Protein AF-A0A382PIG9-F1 (afdb_monomer)

Sequence (101 aa):
NMDGHQWRRHLNQVGSDMIDVEQFGGGEYIQAFVNAGGTYSNPGTYLWLNARTPYQQAGQWGYFKVLPGGDRSILPLGGAAPKPGKTASKGAGDDVLSMNK

Radius of gyration: 17.1 Å; Cα contacts (8 Å, |Δi|>4): 122; chains: 1; bounding box: 35×40×51 Å

pLDDT: mean 82.97, std 17.98, range [36.78, 98.0]

Solvent-accessible surface area (backbone atoms only — not comparable to full-atom values): 6547 Å² total; per-residue (Å²): 58,37,54,74,34,51,22,46,73,45,78,94,48,85,91,40,60,73,36,44,60,81,90,78,58,99,90,57,84,88,80,74,69,66,56,75,37,18,92,79,53,44,57,41,80,27,55,30,37,47,84,49,65,73,45,40,78,72,57,44,55,51,75,52,72,32,69,51,69,61,57,70,85,81,67,51,82,90,75,48,75,75,69,95,66,89,56,54,52,82,64,95,66,73,89,64,74,80,78,74,131

Mean predicted aligned error: 9.28 Å

Foldseek 3Di:
DKFQWWFFPDPPDPPGDTDPDDDDDPVDDDDGDTQCNHPVNDFDWIKDADPDVVRVVVPRIDTDGRDPFQDDPDDDPPPPDPDPDDTSHPDPPPPCPDPDD

Secondary structure (DSSP, 8-state):
-BTT--EESSTT-TTPPEES-----TT--------TTGGGT--EEEEEE-SSHHHHHTT-EEEEEEPPTT----PPGGGPPPPS---S---TTTT------

Organism: NCBI:txid408172

Structure (mmCIF, N/CA/C/O backbone):
data_AF-A0A382PIG9-F1
#
_entry.id   AF-A0A382PIG9-F1
#
loop_
_atom_site.group_PDB
_atom_site.id
_atom_site.type_symbol
_atom_site.label_atom_id
_atom_site.label_alt_id
_atom_site.label_comp_id
_atom_site.label_asym_id
_atom_site.label_entity_id
_atom_site.label_seq_id
_atom_site.pdbx_PDB_ins_code
_atom_site.Cartn_x
_atom_site.Cartn_y
_atom_site.Cartn_z
_atom_site.occupancy
_atom_site.B_iso_or_equiv
_atom_site.auth_seq_id
_atom_site.auth_comp_id
_atom_site.auth_asym_id
_atom_site.auth_atom_id
_atom_site.pdbx_PDB_model_num
ATOM 1 N N . ASN A 1 1 ? 4.156 2.082 -4.935 1.00 94.19 1 ASN A N 1
ATOM 2 C CA . ASN A 1 1 ? 3.216 3.174 -4.644 1.00 94.19 1 ASN A CA 1
ATOM 3 C C . ASN A 1 1 ? 2.106 2.616 -3.767 1.00 94.19 1 ASN A C 1
ATOM 5 O O . ASN A 1 1 ? 1.726 1.462 -3.970 1.00 94.19 1 ASN A O 1
ATOM 9 N N . MET A 1 2 ? 1.663 3.387 -2.777 1.00 95.44 2 MET A N 1
ATOM 10 C CA . MET A 1 2 ? 0.563 3.032 -1.882 1.00 95.44 2 MET A CA 1
ATOM 11 C C . MET A 1 2 ? -0.451 4.174 -1.867 1.00 95.44 2 MET A C 1
ATOM 13 O O . MET A 1 2 ? -0.190 5.235 -1.307 1.00 95.44 2 MET A O 1
ATOM 17 N N . ASP A 1 3 ? -1.595 3.956 -2.502 1.00 95.56 3 ASP A N 1
ATOM 18 C CA . ASP A 1 3 ? -2.610 4.986 -2.683 1.00 95.56 3 ASP A CA 1
ATOM 19 C C . ASP A 1 3 ? -3.092 5.559 -1.342 1.00 95.56 3 ASP A C 1
ATOM 21 O O . ASP A 1 3 ? -3.279 4.834 -0.360 1.00 95.56 3 ASP A O 1
ATOM 25 N N . GLY A 1 4 ? -3.251 6.880 -1.290 1.00 95.25 4 GLY A N 1
ATOM 26 C CA . GLY A 1 4 ? -3.668 7.629 -0.104 1.00 95.25 4 GLY A CA 1
ATOM 27 C C . GLY A 1 4 ? -2.705 7.603 1.094 1.00 95.25 4 GLY A C 1
ATOM 28 O O . GLY A 1 4 ? -2.979 8.290 2.077 1.00 95.25 4 GLY A O 1
ATOM 29 N N . HIS A 1 5 ? -1.597 6.853 1.049 1.00 96.81 5 HIS A N 1
ATOM 30 C CA . HIS A 1 5 ? -0.661 6.701 2.166 1.00 96.81 5 HIS A CA 1
ATOM 31 C C . HIS A 1 5 ? 0.689 7.325 1.834 1.00 96.81 5 HIS A C 1
ATOM 33 O O . HIS A 1 5 ? 1.239 7.119 0.758 1.00 96.81 5 HIS A O 1
ATOM 39 N N . GLN A 1 6 ? 1.254 8.044 2.800 1.00 95.38 6 GLN A N 1
ATOM 40 C CA . GLN A 1 6 ? 2.594 8.603 2.695 1.00 95.38 6 GLN A CA 1
ATOM 41 C C . GLN A 1 6 ? 3.441 8.193 3.895 1.00 95.38 6 GLN A C 1
ATOM 43 O O . GLN A 1 6 ? 2.926 7.997 4.999 1.00 95.38 6 GLN A O 1
ATOM 48 N N . TRP A 1 7 ? 4.747 8.114 3.678 1.00 94.00 7 TRP A N 1
ATOM 49 C CA . TRP A 1 7 ? 5.756 7.899 4.708 1.00 94.00 7 TRP A CA 1
ATOM 50 C C . TRP A 1 7 ? 6.933 8.848 4.496 1.00 94.00 7 TRP A C 1
ATOM 52 O O . TRP A 1 7 ? 7.117 9.414 3.421 1.00 94.00 7 TRP A O 1
ATOM 62 N N . ARG A 1 8 ? 7.749 9.030 5.534 1.00 93.69 8 ARG A N 1
ATOM 63 C CA . ARG A 1 8 ? 8.986 9.810 5.425 1.00 93.69 8 ARG A CA 1
ATOM 64 C C . ARG A 1 8 ? 10.007 9.046 4.592 1.00 93.69 8 ARG A C 1
ATOM 66 O O . ARG A 1 8 ? 10.287 7.893 4.916 1.00 93.69 8 ARG A O 1
ATOM 73 N N . ARG A 1 9 ? 10.613 9.696 3.595 1.00 92.94 9 ARG A N 1
ATOM 74 C CA . ARG A 1 9 ? 11.726 9.125 2.815 1.00 92.94 9 ARG A CA 1
ATOM 75 C C . ARG A 1 9 ? 12.885 8.689 3.713 1.00 92.94 9 ARG A C 1
ATOM 77 O O . ARG A 1 9 ? 13.384 7.577 3.584 1.00 92.94 9 ARG A O 1
ATOM 84 N N . HIS A 1 10 ? 13.292 9.556 4.636 1.00 91.88 10 HIS A N 1
ATOM 85 C CA . HIS A 1 10 ? 14.321 9.249 5.621 1.00 91.88 10 HIS A CA 1
ATOM 86 C C . HIS A 1 10 ? 13.670 8.905 6.956 1.00 91.88 10 HIS A C 1
ATOM 88 O O . HIS A 1 10 ? 13.026 9.739 7.603 1.00 91.88 10 HIS A O 1
ATOM 94 N N . LEU A 1 11 ? 13.838 7.648 7.365 1.00 87.00 11 LEU A N 1
ATOM 95 C CA . LEU A 1 11 ? 13.240 7.128 8.584 1.00 87.00 11 LEU A CA 1
ATOM 96 C C . LEU A 1 11 ? 13.709 7.940 9.801 1.00 87.00 11 LEU A C 1
ATOM 98 O O . LEU A 1 11 ? 14.897 8.199 9.965 1.00 87.00 11 LEU A O 1
ATOM 102 N N . ASN A 1 12 ? 12.768 8.342 10.657 1.00 86.00 12 ASN A N 1
ATOM 103 C CA . ASN A 1 12 ? 12.995 9.116 11.888 1.00 86.00 12 ASN A CA 1
ATOM 104 C C . ASN A 1 12 ? 13.591 10.528 11.721 1.00 86.00 12 ASN A C 1
ATOM 106 O O . ASN A 1 12 ? 13.752 11.228 12.719 1.00 86.00 12 ASN A O 1
ATOM 110 N N . GLN A 1 13 ? 13.832 11.007 10.498 1.00 91.44 13 GLN A N 1
ATOM 111 C CA . GLN A 1 13 ? 14.264 12.386 10.274 1.00 91.44 13 GLN A CA 1
ATOM 112 C C . GLN A 1 13 ? 13.059 13.337 10.289 1.00 91.44 13 GLN A C 1
ATOM 114 O O . GLN A 1 13 ? 12.137 13.232 9.475 1.00 91.44 13 GLN A O 1
ATOM 119 N N . VAL A 1 14 ? 13.057 14.288 11.225 1.00 90.50 14 VAL A N 1
ATOM 120 C CA . VAL A 1 14 ? 12.047 15.354 11.285 1.00 90.50 14 VAL A CA 1
ATOM 121 C C . VAL A 1 14 ? 12.192 16.257 10.059 1.00 90.50 14 VAL A C 1
ATOM 123 O O . VAL A 1 14 ? 13.302 16.622 9.685 1.00 90.50 14 VAL A O 1
ATOM 126 N N . GLY A 1 15 ? 11.072 16.597 9.418 1.00 91.88 15 GLY A N 1
ATOM 127 C CA . GLY A 1 15 ? 11.065 17.428 8.210 1.00 91.88 15 GLY A CA 1
ATOM 128 C C . GLY A 1 15 ? 11.516 16.714 6.932 1.00 91.88 15 GLY A C 1
ATOM 129 O O . GLY A 1 15 ? 11.681 17.375 5.916 1.00 91.88 15 GLY A O 1
ATOM 130 N N . SER A 1 16 ? 11.715 15.388 6.961 1.00 94.38 16 SER A N 1
ATOM 131 C CA . SER A 1 16 ? 11.916 14.603 5.737 1.00 94.38 16 SER A CA 1
ATOM 132 C C . SER A 1 16 ? 10.720 14.740 4.798 1.00 94.38 16 SER A C 1
ATOM 134 O O . SER A 1 16 ? 9.574 14.759 5.253 1.00 94.38 16 SER A O 1
ATOM 136 N N . ASP A 1 17 ? 11.002 14.698 3.495 1.00 95.19 17 ASP A N 1
ATOM 137 C CA . ASP A 1 17 ? 9.982 14.584 2.460 1.00 95.19 17 ASP A CA 1
ATOM 138 C C . ASP A 1 17 ? 9.042 13.413 2.751 1.00 95.19 17 ASP A C 1
ATOM 140 O O . ASP A 1 17 ? 9.481 12.320 3.140 1.00 95.19 17 ASP A O 1
ATOM 144 N N . MET A 1 18 ? 7.753 13.666 2.544 1.00 95.12 18 MET A N 1
ATOM 145 C CA . MET A 1 18 ? 6.706 12.656 2.573 1.00 95.12 18 MET A CA 1
ATOM 146 C C . MET A 1 18 ? 6.504 12.125 1.156 1.00 95.12 18 MET A C 1
ATOM 148 O O . MET A 1 18 ? 6.282 12.897 0.224 1.00 95.12 18 MET A O 1
ATOM 152 N N . ILE A 1 19 ? 6.584 10.810 1.000 1.00 95.56 19 ILE A N 1
ATOM 153 C CA . ILE A 1 19 ? 6.495 10.112 -0.282 1.00 95.56 19 ILE A CA 1
ATOM 154 C C . ILE A 1 19 ? 5.478 8.976 -0.190 1.00 95.56 19 ILE A C 1
ATOM 156 O O . ILE A 1 19 ? 5.250 8.426 0.884 1.00 95.56 19 ILE A O 1
ATOM 160 N N . ASP A 1 20 ? 4.878 8.613 -1.319 1.00 95.12 20 ASP A N 1
ATOM 161 C CA . ASP A 1 20 ? 3.961 7.468 -1.453 1.00 95.12 20 ASP A CA 1
ATOM 162 C C . ASP A 1 20 ? 4.540 6.349 -2.339 1.00 95.12 20 ASP A C 1
ATOM 164 O O . ASP A 1 20 ? 3.910 5.313 -2.580 1.00 95.12 20 ASP A O 1
ATOM 168 N N . VAL A 1 21 ? 5.754 6.557 -2.853 1.00 95.19 21 VAL A N 1
ATOM 169 C CA . VAL A 1 21 ? 6.469 5.673 -3.763 1.00 95.19 21 VAL A CA 1
ATOM 170 C C . VAL A 1 21 ? 7.965 5.839 -3.545 1.00 95.19 21 VAL A C 1
ATOM 172 O O . VAL A 1 21 ? 8.463 6.951 -3.432 1.00 95.19 21 VAL A O 1
ATOM 175 N N . GLU A 1 22 ? 8.683 4.723 -3.519 1.00 94.88 22 GLU A N 1
ATOM 176 C CA . GLU A 1 22 ? 10.137 4.702 -3.418 1.00 94.88 22 GLU A CA 1
ATOM 177 C C . GLU A 1 22 ? 10.656 3.565 -4.304 1.00 94.88 22 GLU A C 1
ATOM 179 O O . GLU A 1 22 ? 10.026 2.504 -4.414 1.00 94.88 22 GLU A O 1
ATOM 184 N N . GLN A 1 23 ? 11.771 3.807 -4.985 1.00 93.06 23 GLN A N 1
ATOM 185 C CA . GLN A 1 23 ? 12.464 2.793 -5.769 1.00 93.06 23 GLN A CA 1
ATOM 186 C C . GLN A 1 23 ? 13.450 2.046 -4.872 1.00 93.06 23 GLN A C 1
ATOM 188 O O . GLN A 1 23 ? 14.143 2.658 -4.074 1.00 93.06 23 GLN A O 1
ATOM 193 N N . PHE A 1 24 ? 13.564 0.736 -5.071 1.00 91.81 24 PHE A N 1
ATOM 194 C CA . PHE A 1 24 ? 14.595 -0.091 -4.453 1.00 91.81 24 PHE A CA 1
ATOM 195 C C . PHE A 1 24 ? 15.065 -1.171 -5.440 1.00 91.81 24 PHE A C 1
ATOM 197 O O . PHE A 1 24 ? 14.341 -1.527 -6.380 1.00 91.81 24 PHE A O 1
ATOM 204 N N . GLY A 1 25 ? 16.298 -1.639 -5.271 1.00 93.19 25 GLY A N 1
ATOM 205 C CA . GLY A 1 25 ? 16.956 -2.673 -6.066 1.00 93.19 25 GLY A CA 1
ATOM 206 C C . GLY A 1 25 ? 16.936 -4.063 -5.418 1.00 93.19 25 GLY A C 1
ATOM 207 O O . GLY A 1 25 ? 16.414 -4.264 -4.328 1.00 93.19 25 GLY A O 1
ATOM 208 N N . GLY A 1 26 ? 17.538 -5.047 -6.096 1.00 92.62 26 GLY A N 1
ATOM 209 C CA . GLY A 1 26 ? 17.444 -6.473 -5.732 1.00 92.62 26 GLY A CA 1
ATOM 210 C C . GLY A 1 26 ? 18.102 -6.896 -4.409 1.00 92.62 26 GLY A C 1
ATOM 211 O O . GLY A 1 26 ? 17.885 -8.021 -3.976 1.00 92.62 26 GLY A O 1
ATOM 212 N N . GLY A 1 27 ? 18.886 -6.024 -3.771 1.00 95.94 27 GLY A N 1
ATOM 213 C CA . GLY A 1 27 ? 19.470 -6.250 -2.440 1.00 95.94 27 GLY A CA 1
ATOM 214 C C . GLY A 1 27 ? 18.979 -5.265 -1.379 1.00 95.94 27 GLY A C 1
ATOM 215 O O . GLY A 1 27 ? 19.499 -5.249 -0.267 1.00 95.94 27 GLY A O 1
ATOM 216 N N . GLU A 1 28 ? 18.016 -4.418 -1.725 1.00 95.31 28 GLU A N 1
ATOM 217 C CA . GLU A 1 28 ? 17.539 -3.341 -0.869 1.00 95.31 28 GLU A CA 1
ATOM 218 C C . GLU A 1 28 ? 16.167 -3.684 -0.289 1.00 95.31 28 GLU A C 1
ATOM 220 O O . GLU A 1 28 ? 15.405 -4.482 -0.838 1.00 95.31 28 GLU A O 1
ATOM 225 N N . TYR A 1 29 ? 15.838 -3.045 0.827 1.00 90.50 29 TYR A N 1
ATOM 226 C CA . TYR A 1 29 ? 14.500 -3.056 1.396 1.00 90.50 29 TYR A CA 1
ATOM 227 C C . TYR A 1 29 ? 14.119 -1.636 1.797 1.00 90.50 29 TYR A C 1
ATOM 229 O O . TYR A 1 29 ? 14.972 -0.819 2.139 1.00 90.50 29 TYR A O 1
ATOM 237 N N . ILE A 1 30 ? 12.820 -1.354 1.782 1.00 89.50 30 ILE A N 1
ATOM 238 C CA . ILE A 1 30 ? 12.271 -0.108 2.309 1.00 89.50 30 ILE A CA 1
ATOM 239 C C . ILE A 1 30 ? 11.568 -0.430 3.618 1.00 89.50 30 ILE A C 1
ATOM 241 O O . ILE A 1 30 ? 10.845 -1.423 3.722 1.00 89.50 30 ILE A O 1
ATOM 245 N N . GLN A 1 31 ? 11.747 0.439 4.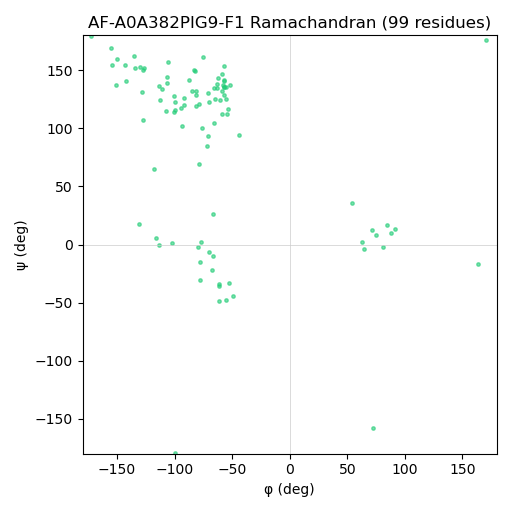605 1.00 90.56 31 GLN A N 1
ATOM 246 C CA . GLN A 1 31 ? 10.919 0.462 5.799 1.00 90.56 31 GLN A CA 1
ATOM 247 C C . GLN A 1 31 ? 10.110 1.757 5.799 1.00 90.56 31 GLN A C 1
ATOM 249 O O . GLN A 1 31 ? 10.670 2.846 5.711 1.00 90.56 31 GLN A O 1
ATOM 254 N N . ALA A 1 32 ? 8.789 1.627 5.882 1.00 91.38 32 ALA A N 1
ATOM 255 C CA . ALA A 1 32 ? 7.856 2.743 5.849 1.00 91.38 32 ALA A CA 1
ATOM 256 C C . ALA A 1 32 ? 6.904 2.657 7.045 1.00 91.38 32 ALA A C 1
ATOM 258 O O . ALA A 1 32 ? 6.309 1.609 7.297 1.00 91.38 32 ALA A O 1
ATOM 259 N N . PHE A 1 33 ? 6.739 3.772 7.757 1.00 91.75 33 PHE A N 1
ATOM 260 C CA . PHE A 1 33 ? 5.674 3.935 8.742 1.00 91.75 33 PHE A CA 1
ATOM 261 C C . PHE A 1 33 ? 4.541 4.736 8.116 1.00 91.75 33 PHE A C 1
ATOM 263 O O . PHE A 1 33 ? 4.753 5.860 7.661 1.00 91.75 33 PHE A O 1
ATOM 270 N N . VAL A 1 34 ? 3.348 4.150 8.108 1.00 92.75 34 VAL A N 1
ATOM 271 C CA . VAL A 1 34 ? 2.132 4.763 7.572 1.00 92.75 34 VAL A CA 1
ATOM 272 C C . VAL A 1 34 ? 1.025 4.716 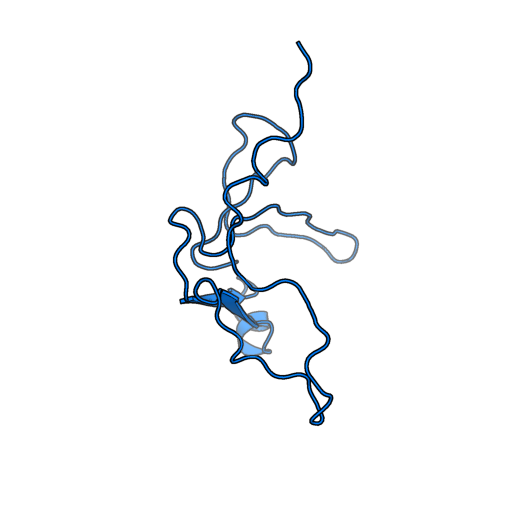8.617 1.00 92.75 34 VAL A C 1
ATOM 274 O O . VAL A 1 34 ? 0.960 3.788 9.424 1.00 92.75 34 VAL A O 1
ATOM 277 N N . ASN A 1 35 ? 0.127 5.695 8.572 1.00 93.25 35 ASN A N 1
ATOM 278 C CA . ASN A 1 35 ? -1.133 5.634 9.305 1.00 93.25 35 ASN A CA 1
ATOM 279 C C . ASN A 1 35 ? -2.157 4.875 8.465 1.00 93.25 35 ASN A C 1
ATOM 281 O O . ASN A 1 35 ? -2.318 5.171 7.281 1.00 93.25 35 ASN A O 1
ATOM 285 N N . ALA A 1 36 ? -2.854 3.910 9.066 1.00 94.19 36 ALA A N 1
ATOM 286 C CA . ALA A 1 36 ? -3.920 3.193 8.378 1.00 94.19 36 ALA A CA 1
ATOM 287 C C . ALA A 1 36 ? -5.023 4.176 7.945 1.00 94.19 36 ALA A C 1
ATOM 289 O O . ALA A 1 36 ? -5.562 4.913 8.769 1.00 94.19 36 ALA A O 1
ATOM 290 N N . GLY A 1 37 ? -5.339 4.189 6.650 1.00 94.81 37 GLY A N 1
ATOM 291 C CA . GLY A 1 37 ? -6.303 5.117 6.052 1.00 94.81 37 GLY A CA 1
ATOM 292 C C . GLY A 1 37 ? -5.685 6.441 5.594 1.00 94.81 37 GLY A C 1
ATOM 293 O O . GLY A 1 37 ? -6.410 7.383 5.259 1.00 94.81 37 GLY A O 1
ATOM 294 N N . GLY A 1 38 ? -4.353 6.526 5.585 1.00 93.50 38 GLY A N 1
ATOM 295 C CA . GLY A 1 38 ? -3.617 7.665 5.059 1.00 93.50 38 GLY A CA 1
ATOM 296 C C . GLY A 1 38 ? -3.693 8.914 5.931 1.00 93.50 38 GLY A C 1
ATOM 297 O O . GLY A 1 38 ? -3.998 8.858 7.124 1.00 93.50 38 GLY A O 1
ATOM 298 N N . THR A 1 39 ? -3.443 10.069 5.313 1.00 87.75 39 THR A N 1
ATOM 299 C CA . THR A 1 39 ? -3.455 11.393 5.967 1.00 87.75 39 THR A CA 1
ATOM 300 C C . THR A 1 39 ? -4.749 11.672 6.731 1.00 87.75 39 THR A C 1
ATOM 302 O O . THR A 1 39 ? -4.721 12.313 7.778 1.00 87.75 39 THR A O 1
ATOM 305 N N . TYR A 1 40 ? -5.877 11.156 6.238 1.00 90.69 40 TYR A N 1
ATOM 306 C CA . TYR A 1 40 ? -7.201 11.392 6.815 1.00 90.69 40 TYR A CA 1
ATOM 307 C C . TYR A 1 40 ? -7.734 10.219 7.650 1.00 90.69 40 TYR A C 1
ATOM 309 O O . TYR A 1 40 ? -8.831 10.318 8.184 1.00 90.69 40 TYR A O 1
ATOM 317 N N . SER A 1 41 ? -6.964 9.132 7.807 1.00 92.69 41 SER A N 1
ATOM 318 C CA . SER A 1 41 ? -7.368 7.937 8.573 1.00 92.69 41 SER A CA 1
ATOM 319 C C . SER A 1 41 ? -8.709 7.333 8.123 1.00 92.69 41 SER A C 1
ATOM 321 O O . SER A 1 41 ? -9.492 6.844 8.939 1.00 92.69 41 SER A O 1
ATOM 323 N N . ASN A 1 42 ? -8.989 7.374 6.818 1.00 94.00 42 ASN A N 1
ATOM 324 C CA . ASN A 1 42 ? -10.252 6.891 6.273 1.00 94.00 42 ASN A CA 1
ATOM 325 C C . ASN A 1 42 ? -10.228 5.360 6.102 1.00 94.00 42 ASN A C 1
ATOM 327 O O . ASN A 1 42 ? -9.290 4.814 5.521 1.00 94.00 42 ASN A O 1
ATOM 331 N N . PRO A 1 43 ? -11.258 4.631 6.560 1.00 94.56 43 PRO A N 1
ATOM 332 C CA . PRO A 1 43 ? -11.454 3.248 6.150 1.00 94.56 43 PRO A CA 1
ATOM 333 C C . PRO A 1 43 ? -11.686 3.160 4.641 1.00 94.56 43 PRO A C 1
ATOM 335 O O . PRO A 1 43 ? -12.361 4.008 4.057 1.00 94.56 43 PRO A O 1
ATOM 338 N N . GLY A 1 44 ? -11.160 2.120 4.001 1.00 94.00 44 GLY A N 1
ATOM 339 C CA . GLY A 1 44 ? -11.242 2.007 2.552 1.00 94.00 44 GLY A CA 1
ATOM 340 C C . GLY A 1 44 ? -10.395 0.891 1.965 1.00 94.00 44 GLY A C 1
ATOM 341 O O . GLY A 1 44 ? -9.660 0.186 2.656 1.00 94.00 44 GLY A O 1
ATOM 342 N N . THR A 1 45 ? -10.528 0.724 0.654 1.00 96.06 45 THR A N 1
ATOM 343 C CA . THR A 1 45 ? -9.677 -0.167 -0.136 1.00 96.06 45 THR A CA 1
ATOM 344 C C . THR A 1 45 ? -8.747 0.695 -0.967 1.00 96.06 45 THR A C 1
ATOM 346 O O . THR A 1 45 ? -9.210 1.422 -1.841 1.00 96.06 45 THR A O 1
ATOM 349 N N . TYR A 1 46 ? -7.455 0.607 -0.681 1.00 97.12 46 TYR A N 1
ATOM 350 C CA . TYR A 1 46 ? -6.416 1.383 -1.343 1.00 97.12 46 TYR A CA 1
ATOM 351 C C . TYR A 1 46 ? -5.625 0.487 -2.282 1.00 97.12 46 TYR A C 1
ATOM 353 O O . TYR A 1 46 ? -5.383 -0.686 -1.979 1.00 97.12 46 TYR A O 1
ATOM 361 N N . LEU A 1 47 ? -5.210 1.031 -3.420 1.00 96.62 47 LEU A N 1
ATOM 362 C CA . LEU A 1 47 ? -4.361 0.306 -4.350 1.00 96.62 47 LEU A CA 1
ATOM 363 C C . LEU A 1 47 ? -2.902 0.380 -3.890 1.00 96.62 47 LEU A C 1
ATOM 365 O O . LEU A 1 47 ? -2.355 1.453 -3.648 1.00 96.62 47 LEU A O 1
ATOM 369 N N . TRP A 1 48 ? -2.252 -0.772 -3.798 1.00 95.75 48 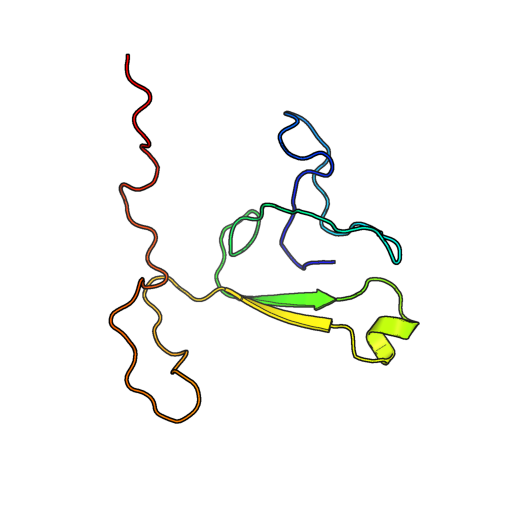TRP A N 1
ATOM 370 C CA . TRP A 1 48 ? -0.803 -0.873 -3.701 1.00 95.75 48 TRP A CA 1
ATOM 371 C C . TRP A 1 48 ? -0.274 -1.474 -4.997 1.00 95.75 48 TRP A C 1
ATOM 373 O O . TRP A 1 48 ? -0.825 -2.453 -5.495 1.00 95.75 48 TRP A O 1
ATOM 383 N N . LEU A 1 49 ? 0.776 -0.889 -5.568 1.00 96.56 49 LEU A N 1
ATOM 384 C CA . LEU A 1 49 ? 1.294 -1.313 -6.868 1.00 96.56 49 LEU A CA 1
ATOM 385 C C . LEU A 1 49 ? 2.777 -1.001 -7.056 1.00 96.56 49 LEU A C 1
ATOM 387 O O . LEU A 1 49 ? 3.318 -0.038 -6.497 1.00 96.56 49 LEU A O 1
ATOM 391 N N . ASN A 1 50 ? 3.434 -1.776 -7.917 1.00 96.25 50 ASN A N 1
ATOM 392 C CA . ASN A 1 50 ? 4.712 -1.390 -8.505 1.00 96.25 50 ASN A CA 1
ATOM 393 C C . ASN A 1 50 ? 4.479 -0.236 -9.491 1.00 96.25 50 ASN A C 1
ATOM 395 O O . ASN A 1 50 ? 3.712 -0.385 -10.425 1.00 96.25 50 ASN A O 1
ATOM 399 N N . ALA A 1 51 ? 5.119 0.924 -9.333 1.00 94.38 51 ALA A N 1
ATOM 400 C CA . ALA A 1 51 ? 4.841 2.087 -10.192 1.00 94.38 51 ALA A CA 1
ATOM 401 C C . ALA A 1 51 ? 5.324 1.929 -11.652 1.00 94.38 51 ALA A C 1
ATOM 403 O O . ALA A 1 51 ? 5.021 2.765 -12.498 1.00 94.38 51 ALA A O 1
ATOM 404 N N . ARG A 1 52 ? 6.046 0.851 -11.972 1.00 94.31 52 ARG A N 1
ATOM 405 C CA . ARG A 1 52 ? 6.522 0.548 -13.325 1.00 94.31 52 ARG A CA 1
ATOM 406 C C . ARG A 1 52 ? 5.518 -0.332 -14.068 1.00 94.31 52 ARG A C 1
ATOM 408 O O . ARG A 1 52 ? 5.271 -1.472 -13.672 1.00 94.31 52 ARG A O 1
ATOM 415 N N . THR A 1 53 ? 5.013 0.167 -15.194 1.00 95.00 53 THR A N 1
ATOM 416 C CA . THR A 1 53 ? 3.941 -0.459 -15.988 1.00 95.00 53 THR A CA 1
ATOM 417 C C . THR A 1 53 ? 4.148 -1.946 -16.304 1.00 95.00 53 THR A C 1
ATOM 419 O O . THR A 1 53 ? 3.199 -2.701 -16.101 1.00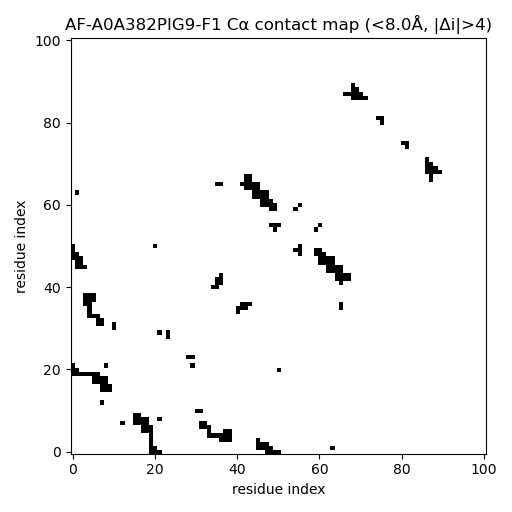 95.00 53 THR A O 1
ATOM 422 N N . PRO A 1 54 ? 5.341 -2.430 -16.715 1.00 97.31 54 PRO A N 1
ATOM 423 C CA . PRO A 1 54 ? 5.508 -3.854 -17.026 1.00 97.31 54 PRO A CA 1
ATOM 424 C C . PRO A 1 54 ? 5.250 -4.770 -15.821 1.00 97.31 54 PRO A C 1
ATOM 426 O O . PRO A 1 54 ? 4.670 -5.841 -15.961 1.00 97.31 54 PRO A O 1
ATOM 429 N N . TYR A 1 55 ? 5.624 -4.332 -14.617 1.00 96.19 55 TYR A N 1
ATOM 430 C CA . TYR A 1 55 ? 5.398 -5.103 -13.396 1.00 96.19 55 TYR A CA 1
ATOM 431 C C . TYR A 1 55 ? 3.948 -5.017 -12.914 1.00 96.19 55 TYR A C 1
ATOM 433 O O . TYR A 1 55 ? 3.435 -5.991 -12.367 1.00 96.19 55 TYR A O 1
ATOM 441 N N . GLN A 1 56 ? 3.262 -3.897 -13.166 1.00 94.94 56 GLN A N 1
ATOM 442 C CA . GLN A 1 56 ? 1.813 -3.797 -12.943 1.00 94.94 56 GLN A CA 1
ATOM 443 C C . GLN A 1 56 ? 1.062 -4.798 -13.817 1.00 94.94 56 GLN A C 1
ATOM 445 O O . GLN A 1 56 ? 0.239 -5.558 -13.313 1.00 94.94 56 GLN A O 1
ATOM 450 N N . GLN A 1 57 ? 1.392 -4.837 -15.112 1.00 96.69 57 GLN A N 1
ATOM 451 C CA . GLN A 1 57 ? 0.809 -5.777 -16.072 1.00 96.69 57 GLN A CA 1
ATOM 452 C C . GLN A 1 57 ? 1.104 -7.234 -15.695 1.00 96.69 57 GLN A C 1
ATOM 454 O O . GLN A 1 57 ? 0.250 -8.096 -15.872 1.00 96.69 57 GLN A O 1
ATOM 459 N N . ALA A 1 58 ? 2.276 -7.497 -15.111 1.00 98.00 58 ALA A N 1
ATOM 460 C CA . ALA A 1 58 ? 2.652 -8.807 -14.583 1.00 98.00 58 ALA A CA 1
ATOM 461 C C . ALA A 1 58 ? 2.015 -9.153 -13.218 1.00 98.00 58 ALA A C 1
ATOM 463 O O . ALA A 1 58 ? 2.313 -10.210 -12.665 1.00 98.00 58 ALA A O 1
ATOM 464 N N . GLY A 1 59 ? 1.159 -8.291 -12.656 1.00 97.75 59 GLY A N 1
ATOM 465 C CA . GLY A 1 59 ? 0.414 -8.583 -11.428 1.00 97.75 59 GLY A CA 1
ATOM 466 C C . GLY A 1 59 ? 1.083 -8.147 -10.122 1.00 97.75 59 GLY A C 1
ATOM 467 O O . GLY A 1 59 ? 0.637 -8.559 -9.055 1.00 97.75 59 GLY A O 1
ATOM 468 N N . GLN A 1 60 ? 2.132 -7.314 -10.158 1.00 97.06 60 GLN A N 1
ATOM 469 C CA . GLN A 1 60 ? 2.749 -6.760 -8.943 1.00 97.06 60 GLN A CA 1
ATOM 470 C C . GLN A 1 60 ? 1.933 -5.589 -8.383 1.00 97.06 60 GLN A C 1
ATOM 472 O O . GLN A 1 60 ? 2.338 -4.422 -8.438 1.00 97.06 60 GLN A O 1
ATOM 477 N N . TRP A 1 61 ? 0.758 -5.918 -7.866 1.00 97.75 61 TRP A N 1
ATOM 478 C CA . TRP A 1 61 ? -0.160 -5.009 -7.200 1.00 97.75 61 TRP A CA 1
ATOM 479 C C . TRP A 1 61 ? -1.062 -5.790 -6.240 1.00 97.75 61 TRP A C 1
ATOM 481 O O . TRP A 1 61 ? -1.085 -7.020 -6.231 1.00 97.75 61 TRP A O 1
ATOM 491 N N . GLY A 1 62 ? -1.799 -5.073 -5.404 1.00 97.19 62 GLY A N 1
ATOM 492 C CA . GLY A 1 62 ? -2.748 -5.646 -4.465 1.00 97.19 62 GLY A CA 1
ATOM 493 C C . GLY A 1 62 ? -3.573 -4.568 -3.780 1.00 97.19 62 GLY A C 1
ATOM 494 O O . GLY A 1 62 ? -3.391 -3.374 -4.012 1.00 97.19 62 GLY A O 1
ATOM 495 N N . TYR A 1 63 ? -4.482 -5.000 -2.915 1.00 96.00 63 TYR A N 1
ATOM 496 C CA . TYR A 1 63 ? -5.293 -4.095 -2.113 1.00 96.00 63 TYR A CA 1
ATOM 497 C C . TYR A 1 63 ? -4.749 -3.986 -0.697 1.00 96.00 63 TYR A C 1
ATOM 499 O O . TYR A 1 63 ? -4.599 -4.988 0.003 1.00 96.00 63 TYR A O 1
ATOM 507 N N . PHE A 1 64 ? -4.538 -2.754 -0.249 1.00 95.12 64 PHE A N 1
ATOM 508 C CA . PHE A 1 64 ? -4.379 -2.447 1.160 1.00 95.12 64 PHE A CA 1
ATOM 509 C C . PHE A 1 64 ? -5.739 -2.046 1.733 1.00 95.12 64 PHE A C 1
ATOM 511 O O . PHE A 1 64 ? -6.237 -0.944 1.494 1.00 95.12 64 PHE A O 1
ATOM 518 N N . LYS A 1 65 ? -6.384 -2.977 2.441 1.00 93.06 65 LYS A N 1
ATOM 519 C CA . LYS A 1 65 ? -7.727 -2.772 2.990 1.00 93.06 65 LYS A CA 1
ATOM 520 C C . LYS A 1 65 ? -7.649 -2.286 4.434 1.00 93.06 65 LYS A C 1
ATOM 522 O O . LYS A 1 65 ? -7.190 -3.009 5.315 1.00 93.06 65 LYS A O 1
ATOM 527 N N . VAL A 1 66 ? -8.152 -1.080 4.666 1.00 93.69 66 VAL A N 1
ATOM 528 C CA . VAL A 1 66 ? -8.292 -0.466 5.988 1.00 93.69 66 VAL A CA 1
ATOM 529 C C . VAL A 1 66 ? -9.736 -0.637 6.424 1.00 93.69 66 VAL A C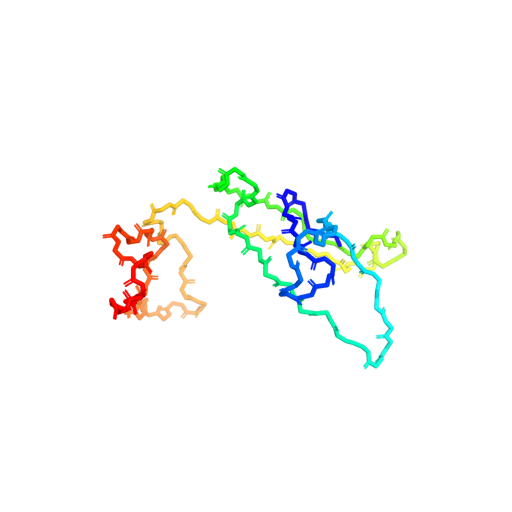 1
ATOM 531 O O . VAL A 1 66 ? -10.656 -0.126 5.784 1.00 93.69 66 VAL A O 1
ATOM 534 N N . LEU A 1 67 ? -9.944 -1.394 7.495 1.00 91.81 67 LEU A N 1
ATOM 535 C CA . LEU A 1 67 ? -11.281 -1.663 8.002 1.00 91.81 67 LEU A CA 1
ATOM 536 C C . LEU A 1 67 ? -11.795 -0.517 8.880 1.00 91.81 67 LEU A C 1
ATOM 538 O O . LEU A 1 67 ? -10.999 0.122 9.573 1.00 91.81 67 LEU A O 1
ATOM 542 N N . PRO A 1 68 ? -13.118 -0.286 8.908 1.00 91.38 68 PRO A N 1
ATOM 543 C CA . PRO A 1 68 ? -13.731 0.566 9.912 1.00 91.38 68 PRO A CA 1
ATOM 544 C C . PRO A 1 68 ? -13.432 0.074 11.328 1.00 91.38 68 PRO A C 1
ATOM 546 O O . 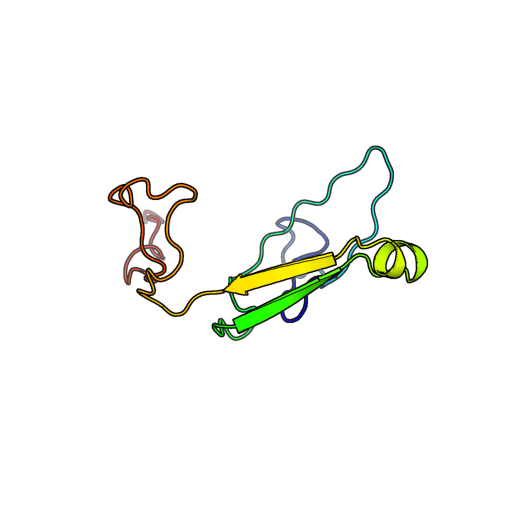PRO A 1 68 ? -13.235 -1.119 11.577 1.00 91.38 68 PRO A O 1
ATOM 549 N N . GLY A 1 69 ? -13.453 1.007 12.277 1.00 86.75 69 GLY A N 1
ATOM 550 C CA . GLY A 1 69 ? -13.251 0.672 13.676 1.00 86.75 69 GLY A CA 1
ATOM 551 C C . GLY A 1 69 ? -14.266 -0.355 14.176 1.00 86.75 69 GLY A C 1
ATOM 552 O O . GLY A 1 69 ? -15.466 -0.184 13.996 1.00 86.75 69 GLY A O 1
ATOM 553 N N . GLY A 1 70 ? -13.779 -1.428 14.803 1.00 82.88 70 GLY A N 1
ATOM 554 C CA . GLY A 1 70 ? -14.624 -2.496 15.351 1.00 82.88 70 GLY A CA 1
ATOM 555 C C . GLY A 1 70 ? -15.110 -3.548 14.345 1.00 82.88 70 GLY A C 1
ATOM 556 O O . GLY A 1 70 ? -15.742 -4.514 14.772 1.00 82.88 70 GLY A O 1
ATOM 557 N N . ASP A 1 71 ? -14.791 -3.420 13.054 1.00 83.88 71 ASP A N 1
ATOM 558 C CA . ASP A 1 71 ? -15.138 -4.426 12.043 1.00 83.88 71 ASP A CA 1
ATOM 559 C C . ASP A 1 71 ? -14.435 -5.775 12.323 1.00 83.88 71 ASP A C 1
ATOM 561 O O . ASP A 1 71 ? -13.263 -5.831 12.711 1.00 83.88 71 ASP A O 1
ATOM 565 N N . ARG A 1 72 ? -15.180 -6.873 12.142 1.00 76.94 72 ARG A N 1
ATOM 566 C CA . ARG A 1 72 ? -14.754 -8.275 12.325 1.00 76.94 72 ARG A CA 1
ATOM 567 C C . ARG A 1 72 ? -15.119 -9.167 11.129 1.00 76.94 72 ARG A C 1
ATOM 569 O O . ARG A 1 72 ? -15.156 -10.388 11.255 1.00 76.94 72 ARG A O 1
ATOM 576 N N . SER A 1 73 ? -15.413 -8.568 9.977 1.00 79.88 73 SER A N 1
ATOM 577 C CA . SER A 1 73 ? -15.820 -9.276 8.758 1.00 79.88 73 SER A CA 1
ATOM 578 C C . SER A 1 73 ? -14.707 -10.127 8.139 1.00 79.88 73 SER A C 1
ATOM 580 O O . SER A 1 73 ? -15.000 -11.080 7.417 1.00 79.88 73 SER A O 1
ATOM 582 N N . ILE A 1 74 ? -13.434 -9.830 8.429 1.00 76.88 74 ILE A N 1
ATOM 583 C CA . ILE A 1 74 ? -12.315 -10.689 8.028 1.00 76.88 74 ILE A CA 1
ATOM 584 C C . ILE A 1 74 ? -12.274 -11.905 8.955 1.00 76.88 74 ILE A C 1
ATOM 586 O O . ILE A 1 74 ? -11.784 -11.842 10.083 1.00 76.88 74 ILE A O 1
ATOM 590 N N . LEU A 1 75 ? -12.799 -13.020 8.454 1.00 72.94 75 LEU A N 1
ATOM 591 C CA . LEU A 1 75 ? -12.761 -14.310 9.130 1.00 72.94 75 LEU A CA 1
ATOM 592 C C . LEU A 1 75 ? -11.422 -15.022 8.878 1.00 72.94 75 LEU A C 1
ATOM 594 O O . LEU A 1 75 ? -10.825 -14.852 7.811 1.00 72.94 75 LEU A O 1
ATOM 598 N N . PRO A 1 76 ? -10.947 -15.852 9.823 1.00 72.62 76 PRO A N 1
ATOM 599 C CA . PRO A 1 76 ? -9.799 -16.716 9.586 1.00 72.62 76 PRO A CA 1
ATOM 600 C C . PRO A 1 76 ? -10.022 -17.637 8.383 1.00 72.62 76 PRO A C 1
ATOM 602 O O . PRO A 1 76 ? -11.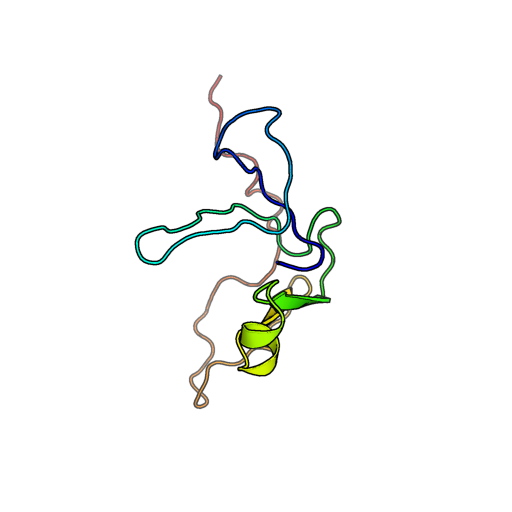111 -18.181 8.182 1.00 72.62 76 PRO A O 1
ATOM 605 N N . LEU A 1 77 ? -8.963 -17.859 7.604 1.00 74.56 77 LEU A N 1
ATOM 606 C CA . LEU A 1 77 ? -8.999 -18.813 6.501 1.00 74.56 77 LEU A CA 1
ATOM 607 C C . LEU A 1 77 ? -9.252 -20.234 7.043 1.00 74.56 77 LEU A C 1
ATOM 609 O O . LEU A 1 77 ? -8.631 -20.647 8.021 1.00 74.56 77 LEU A O 1
ATOM 613 N N . GLY A 1 78 ? -10.159 -20.984 6.408 1.00 77.25 78 GLY A N 1
ATOM 614 C CA . GLY A 1 78 ? -10.441 -22.384 6.755 1.00 77.25 78 GLY A CA 1
ATOM 615 C C . GLY A 1 78 ? -11.447 -22.604 7.892 1.00 77.25 78 GLY A C 1
ATOM 616 O O . GLY A 1 78 ? -11.491 -23.697 8.447 1.00 77.25 78 GLY A O 1
ATOM 617 N N . GLY A 1 79 ? -12.244 -21.593 8.263 1.00 66.19 79 GLY A N 1
ATOM 618 C CA . GLY A 1 79 ? -13.299 -21.748 9.275 1.00 66.19 79 GLY A CA 1
ATOM 619 C C . GLY A 1 79 ? -12.777 -21.909 10.705 1.00 66.19 79 GLY A C 1
ATOM 620 O O . GLY A 1 79 ? -13.541 -22.257 11.605 1.00 66.19 79 GLY A O 1
ATOM 621 N N . ALA A 1 80 ? -11.485 -21.649 10.931 1.00 70.38 80 ALA A N 1
ATOM 622 C CA . ALA A 1 80 ? -10.944 -21.564 12.276 1.00 70.38 80 ALA A CA 1
ATOM 623 C C . ALA A 1 80 ? -11.714 -20.493 13.061 1.00 70.38 80 ALA A C 1
ATOM 625 O O . ALA A 1 80 ? -11.981 -19.403 12.548 1.00 70.38 80 ALA A O 1
ATOM 626 N N . ALA A 1 81 ? -12.075 -20.803 14.308 1.00 66.31 81 ALA A N 1
ATOM 627 C CA . ALA A 1 81 ? -12.713 -19.828 15.179 1.00 66.31 81 ALA A CA 1
ATOM 628 C C . ALA A 1 81 ? -11.818 -18.576 15.278 1.00 66.31 81 ALA A C 1
ATOM 630 O O . ALA A 1 81 ? -10.598 -18.721 15.442 1.00 66.31 81 ALA A O 1
ATOM 631 N N . PRO A 1 82 ? -12.379 -17.355 15.181 1.00 64.31 82 PRO A N 1
ATOM 632 C CA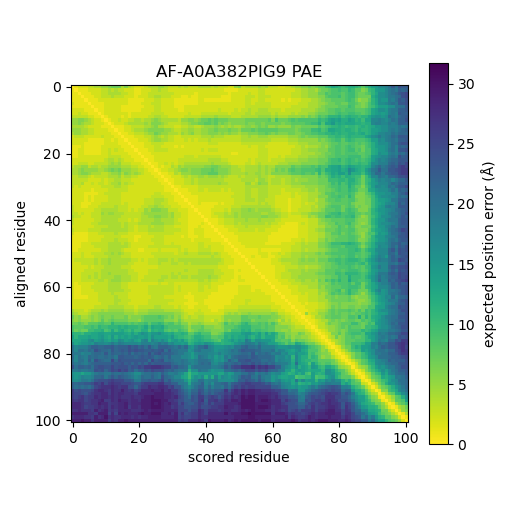 . PRO A 1 82 ? -11.619 -16.139 15.419 1.00 64.31 82 PRO A CA 1
ATOM 633 C C . PRO A 1 82 ? -10.943 -16.246 16.784 1.00 64.31 82 PRO A C 1
ATOM 635 O O . PRO A 1 82 ? -11.619 -16.354 17.808 1.00 64.31 82 PRO A O 1
ATOM 638 N N . LYS A 1 83 ? -9.604 -16.248 16.816 1.00 61.66 83 LYS A N 1
ATOM 639 C CA . LYS A 1 83 ? -8.894 -16.111 18.090 1.00 61.66 83 LYS A CA 1
ATOM 640 C C . LYS A 1 83 ? -9.365 -14.798 18.725 1.00 61.66 83 LYS A C 1
ATOM 642 O O . LYS A 1 83 ? -9.437 -13.802 17.999 1.00 61.66 83 LYS A O 1
ATOM 647 N N . PRO A 1 84 ? -9.674 -14.755 20.034 1.00 56.66 84 PRO A N 1
ATOM 648 C CA . PRO A 1 84 ? -9.884 -13.484 20.713 1.00 56.66 84 PRO A CA 1
ATOM 649 C C . PRO A 1 84 ? -8.636 -12.628 20.478 1.00 56.66 84 PRO A C 1
ATOM 651 O O . PRO A 1 84 ? -7.529 -12.986 20.874 1.00 56.66 84 PRO A O 1
ATOM 654 N N . GLY A 1 85 ? -8.807 -11.554 19.716 1.00 58.69 85 GLY A N 1
ATOM 655 C CA . GLY A 1 85 ? -7.721 -10.774 19.145 1.00 58.69 85 GLY A CA 1
ATOM 656 C C . GLY A 1 85 ? -8.139 -9.321 18.982 1.00 58.69 85 GLY A C 1
ATOM 657 O O . GLY A 1 85 ? -9.329 -8.998 19.003 1.00 58.69 85 GLY A O 1
ATOM 658 N N . LYS A 1 86 ? -7.138 -8.443 18.874 1.00 56.06 86 LYS A N 1
ATOM 659 C CA . LYS A 1 86 ? -7.326 -6.993 18.794 1.00 56.06 86 LYS A CA 1
ATOM 660 C C . LYS A 1 86 ? -8.264 -6.649 17.634 1.00 56.06 86 LYS A C 1
ATOM 662 O O . LYS A 1 86 ? -8.032 -7.054 16.499 1.00 56.06 86 LYS A O 1
ATOM 667 N N . THR A 1 87 ? -9.329 -5.918 17.934 1.00 57.78 87 THR A N 1
ATOM 668 C CA . THR A 1 87 ? -10.194 -5.307 16.924 1.00 57.78 87 THR A CA 1
ATOM 669 C C . THR A 1 87 ? -9.510 -4.090 16.318 1.00 57.78 87 THR A C 1
ATOM 671 O O . THR A 1 87 ? -8.637 -3.500 16.951 1.00 57.78 87 THR A O 1
ATOM 674 N N . ALA A 1 88 ? -9.959 -3.647 15.140 1.00 57.03 88 ALA A N 1
ATOM 675 C CA . ALA A 1 88 ? -9.553 -2.372 14.534 1.00 57.03 88 ALA A CA 1
ATOM 676 C C . ALA A 1 88 ? -10.041 -1.13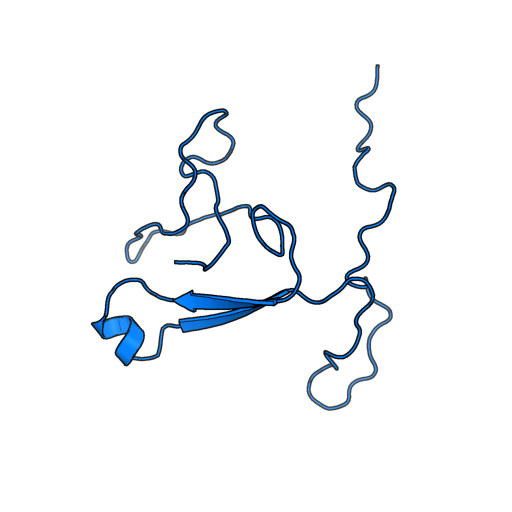7 15.334 1.00 57.03 88 ALA A C 1
ATOM 678 O O . ALA A 1 88 ? -10.291 -0.075 14.782 1.00 57.03 88 ALA A O 1
ATOM 679 N N . SER A 1 89 ? -10.266 -1.267 16.639 1.00 56.84 89 SER A N 1
ATOM 680 C CA . SER A 1 89 ? -10.648 -0.171 17.520 1.00 56.84 89 SER A CA 1
ATOM 681 C C . SER A 1 89 ? -9.411 0.652 17.864 1.00 56.84 89 SER A C 1
ATOM 683 O O . SER A 1 89 ? -8.480 0.124 18.469 1.00 56.84 89 SER A O 1
ATOM 685 N N . LYS A 1 90 ? -9.428 1.945 17.531 1.00 48.22 90 LYS A N 1
ATOM 686 C CA . LYS A 1 90 ? -8.504 2.921 18.111 1.00 48.22 90 LYS A CA 1
ATOM 687 C C . LYS A 1 90 ? -8.845 3.039 19.601 1.00 48.22 90 LYS A C 1
ATOM 689 O O . LYS A 1 90 ? -9.895 3.583 19.941 1.00 48.22 90 LYS A O 1
ATOM 694 N N . GLY A 1 91 ? -8.036 2.447 20.478 1.00 46.44 91 GLY A N 1
ATOM 695 C CA . GLY A 1 91 ? -8.191 2.621 21.918 1.00 46.44 91 GLY A CA 1
ATOM 696 C C . GLY A 1 91 ? -7.932 4.081 22.279 1.00 46.44 91 GLY A C 1
ATOM 697 O O . GLY A 1 91 ? -6.900 4.641 21.919 1.00 46.44 91 GLY A O 1
ATOM 698 N N . ALA A 1 92 ? -8.876 4.728 22.961 1.00 44.84 92 ALA A N 1
ATOM 699 C CA . ALA A 1 92 ? -8.624 6.011 23.607 1.00 44.84 92 ALA A CA 1
ATOM 700 C C . ALA A 1 92 ? -7.733 5.754 24.836 1.00 44.84 92 ALA A C 1
ATOM 702 O O . ALA A 1 92 ? -8.238 5.524 25.930 1.00 44.84 92 ALA A O 1
ATOM 703 N N . GLY A 1 93 ? -6.415 5.696 24.643 1.00 42.94 93 GLY A N 1
ATOM 704 C CA . GLY A 1 93 ? -5.458 5.437 25.729 1.00 42.94 93 GLY A CA 1
ATOM 705 C C . GLY A 1 93 ? -4.056 5.026 25.276 1.00 42.94 93 GLY A C 1
ATOM 706 O O . GLY A 1 93 ? -3.113 5.126 26.053 1.00 42.94 93 GLY A O 1
ATOM 707 N N . ASP A 1 94 ? -3.905 4.616 24.019 1.00 42.56 94 ASP A N 1
ATOM 708 C CA . ASP A 1 94 ? -2.653 4.077 23.475 1.00 42.56 94 ASP A CA 1
ATOM 709 C C . ASP A 1 94 ? -1.627 5.188 23.149 1.00 42.56 94 ASP A C 1
ATOM 711 O O . ASP A 1 94 ? -0.438 4.920 22.990 1.00 42.56 94 ASP A O 1
ATOM 715 N N . ASP A 1 95 ? -2.088 6.445 23.093 1.00 46.94 95 ASP A N 1
ATOM 716 C CA . ASP A 1 95 ? -1.302 7.638 22.740 1.00 46.94 95 ASP A CA 1
ATOM 717 C C . ASP A 1 95 ? -0.438 8.169 23.903 1.00 46.94 95 ASP A C 1
ATOM 719 O O . ASP A 1 95 ? 0.303 9.137 23.736 1.00 46.94 95 ASP A O 1
ATOM 723 N N . VAL A 1 96 ? -0.511 7.553 25.089 1.00 45.47 96 VAL A N 1
ATOM 724 C CA . VAL A 1 96 ? 0.241 7.985 26.276 1.00 45.47 96 VAL A CA 1
ATOM 725 C C . VAL A 1 96 ? 1.194 6.879 26.726 1.00 45.47 96 VAL A C 1
ATOM 727 O O . VAL A 1 96 ? 1.086 6.330 27.820 1.00 45.47 96 VAL A O 1
ATOM 730 N N . LEU A 1 97 ? 2.179 6.558 25.881 1.00 42.66 97 LEU A N 1
ATOM 731 C CA . LEU A 1 97 ? 3.442 6.043 26.406 1.00 42.66 97 LEU A CA 1
ATOM 732 C C . LEU A 1 97 ? 3.994 7.125 27.334 1.00 42.66 97 LEU A C 1
ATOM 734 O O . LEU A 1 97 ? 4.310 8.229 26.903 1.00 42.66 97 LEU A O 1
ATOM 738 N N . SER A 1 98 ? 4.021 6.805 28.622 1.00 50.06 98 SER A N 1
ATOM 739 C CA . SER A 1 98 ? 4.516 7.624 29.719 1.00 50.06 98 SER A CA 1
ATOM 740 C C . SER A 1 98 ? 5.846 8.311 29.381 1.00 50.06 98 SER A C 1
ATOM 742 O O . SER A 1 98 ? 6.919 7.750 29.609 1.00 50.06 98 SER A O 1
ATOM 744 N N . MET A 1 99 ? 5.792 9.552 28.893 1.00 36.78 99 MET A N 1
ATOM 745 C CA . MET A 1 99 ? 6.868 10.510 29.121 1.00 36.78 99 MET A CA 1
ATOM 746 C C . MET A 1 99 ? 6.788 10.876 30.602 1.00 36.78 99 MET A C 1
ATOM 748 O O . MET A 1 99 ? 5.995 11.727 31.010 1.00 36.78 99 MET A O 1
ATOM 752 N N . ASN A 1 100 ? 7.551 10.156 31.423 1.00 39.88 100 ASN A N 1
ATOM 753 C CA . ASN A 1 100 ? 7.774 10.555 32.803 1.00 39.88 100 ASN A CA 1
ATOM 754 C C . ASN A 1 100 ? 8.374 11.969 32.840 1.00 39.88 100 ASN A C 1
ATOM 756 O O . ASN A 1 100 ? 9.186 12.328 31.987 1.00 39.88 100 ASN A O 1
ATOM 760 N N . LYS A 1 101 ? 7.893 12.727 33.829 1.00 45.38 101 LYS A N 1
ATOM 761 C CA . LYS A 1 101 ? 8.290 14.086 34.210 1.00 45.38 101 LYS A CA 1
ATOM 762 C C . LYS A 1 101 ? 9.793 14.253 34.393 1.00 45.38 101 LYS A C 1
ATOM 764 O O . LYS A 1 101 ? 10.424 13.296 34.893 1.00 45.38 101 LYS A O 1
#